Protein AF-A0A8J2L4U7-F1 (afdb_monomer_lite)

Sequence (88 aa):
MAAAALGNTISDVAGIASVWYVEHFADKIGIPNPKLSALQLASMPVRWSANIGRALGVIIGCLLGMLPLLFLSTSEGKKEERKESKEQ

Organism: NCBI:txid39272

InterPro domains:
  IPR019537 Transmembrane protein 65 [PF10507] (1-72)
  IPR019537 Transmembrane protein 65 [PTHR21706] (1-87)

Structure (mmCIF, N/CA/C/O backbone):
data_AF-A0A8J2L4U7-F1
#
_entry.id   AF-A0A8J2L4U7-F1
#
loop_
_atom_site.group_PDB
_atom_site.id
_atom_site.type_symbol
_atom_site.label_atom_id
_atom_site.label_alt_id
_atom_site.label_comp_id
_atom_site.label_asym_id
_atom_site.label_entity_id
_atom_site.label_seq_id
_atom_site.pdbx_PDB_ins_code
_atom_site.Cartn_x
_atom_site.Cartn_y
_atom_site.Cartn_z
_atom_site.occupancy
_atom_site.B_iso_or_equiv
_atom_site.auth_seq_id
_atom_site.auth_comp_id
_atom_site.auth_asym_id
_atom_site.auth_atom_id
_atom_site.pdbx_PDB_model_num
ATOM 1 N N . MET A 1 1 ? -5.942 -5.472 21.003 1.00 54.03 1 MET A N 1
ATOM 2 C CA . MET A 1 1 ? -5.348 -6.587 20.230 1.00 54.03 1 MET A CA 1
ATOM 3 C C . MET A 1 1 ? -6.147 -6.882 18.960 1.00 54.03 1 MET A C 1
ATOM 5 O O . MET A 1 1 ? -5.598 -6.680 17.890 1.00 54.03 1 MET A O 1
ATOM 9 N N . ALA A 1 2 ? -7.432 -7.259 19.032 1.00 64.94 2 ALA A N 1
ATOM 10 C CA . ALA A 1 2 ? -8.231 -7.610 17.842 1.00 64.94 2 ALA A CA 1
ATOM 11 C C . ALA A 1 2 ? -8.325 -6.504 16.768 1.00 64.94 2 ALA A C 1
ATOM 13 O O . ALA A 1 2 ? -8.201 -6.790 15.585 1.00 64.94 2 ALA A O 1
ATOM 14 N N . ALA A 1 3 ? -8.477 -5.239 17.172 1.00 68.06 3 ALA A N 1
ATOM 15 C CA . ALA A 1 3 ? -8.573 -4.116 16.236 1.00 68.06 3 ALA A CA 1
ATOM 16 C C . ALA A 1 3 ? -7.250 -3.840 15.482 1.00 68.06 3 ALA A C 1
ATOM 18 O O . ALA A 1 3 ? -7.258 -3.557 14.289 1.00 68.06 3 ALA A O 1
ATOM 19 N N . ALA A 1 4 ? -6.102 -4.036 16.144 1.00 68.38 4 ALA A N 1
ATOM 20 C CA . ALA A 1 4 ? -4.783 -3.959 15.511 1.00 68.38 4 ALA A CA 1
ATOM 21 C C . ALA A 1 4 ? -4.529 -5.140 14.556 1.00 68.38 4 ALA A C 1
ATOM 23 O O . ALA A 1 4 ? -3.996 -4.946 13.467 1.00 68.38 4 ALA A O 1
ATOM 24 N N . ALA A 1 5 ? -4.965 -6.351 14.926 1.00 71.19 5 ALA A N 1
ATOM 25 C CA . ALA A 1 5 ? -4.910 -7.514 14.038 1.00 71.19 5 ALA A CA 1
ATOM 26 C C . ALA A 1 5 ? -5.773 -7.304 12.780 1.00 71.19 5 ALA A C 1
ATOM 28 O O . ALA A 1 5 ? -5.310 -7.573 11.674 1.00 71.19 5 ALA A O 1
ATOM 29 N N . LEU A 1 6 ? -6.977 -6.739 12.943 1.00 76.62 6 LEU A N 1
ATOM 30 C CA . LEU A 1 6 ? -7.834 -6.313 11.833 1.00 76.62 6 LEU A CA 1
ATOM 31 C C . LEU A 1 6 ? -7.147 -5.264 10.950 1.00 76.62 6 LEU A C 1
ATOM 33 O O . LEU A 1 6 ? -7.127 -5.419 9.731 1.00 76.62 6 LEU A O 1
ATOM 37 N N . GLY A 1 7 ? -6.538 -4.242 11.555 1.00 81.00 7 GLY A N 1
ATOM 38 C CA . GLY A 1 7 ? -5.787 -3.206 10.845 1.00 81.00 7 GLY A CA 1
ATOM 39 C C . GLY A 1 7 ? -4.668 -3.766 9.965 1.00 81.00 7 GLY A C 1
ATOM 40 O O . GLY A 1 7 ? -4.569 -3.410 8.789 1.00 81.00 7 GLY A O 1
ATOM 41 N N . ASN A 1 8 ? -3.887 -4.712 10.492 1.00 80.06 8 ASN A N 1
ATOM 42 C CA . ASN A 1 8 ? -2.852 -5.402 9.722 1.00 80.06 8 ASN A CA 1
ATOM 43 C C . ASN A 1 8 ? -3.448 -6.224 8.567 1.00 80.06 8 ASN A C 1
ATOM 45 O O . ASN A 1 8 ? -2.999 -6.084 7.433 1.00 80.06 8 ASN A O 1
ATOM 49 N N . THR A 1 9 ? -4.507 -7.009 8.814 1.00 81.19 9 THR A N 1
ATOM 50 C CA . THR A 1 9 ? -5.151 -7.802 7.748 1.00 81.19 9 THR A CA 1
ATOM 51 C C . THR A 1 9 ? -5.766 -6.943 6.643 1.00 81.19 9 THR A C 1
ATOM 53 O O . THR A 1 9 ? -5.657 -7.289 5.470 1.00 81.19 9 THR A O 1
ATOM 56 N N . ILE A 1 10 ? -6.384 -5.806 6.984 1.00 80.69 10 ILE A N 1
ATOM 57 C CA . ILE A 1 10 ? -6.958 -4.883 5.997 1.00 80.69 10 ILE A CA 1
ATOM 58 C C . ILE A 1 10 ? -5.845 -4.234 5.168 1.00 80.69 10 ILE A C 1
ATOM 60 O O . ILE A 1 10 ? -5.990 -4.126 3.952 1.00 80.69 10 ILE A O 1
ATOM 64 N N . SER A 1 11 ? -4.722 -3.856 5.790 1.00 84.25 11 SER A N 1
ATOM 65 C CA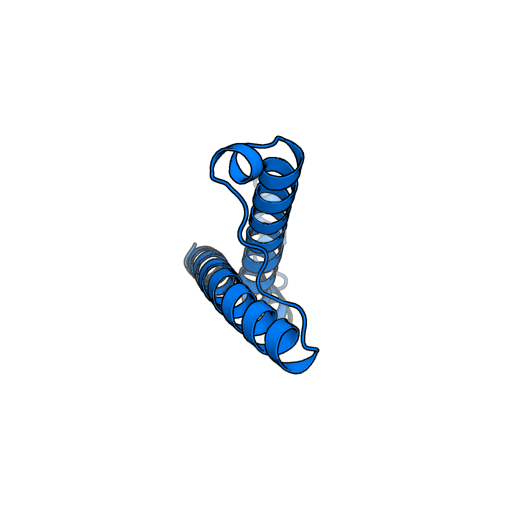 . SER A 1 11 ? -3.545 -3.355 5.068 1.00 84.25 11 SER A CA 1
ATOM 66 C C . SER A 1 11 ? -2.984 -4.388 4.090 1.00 84.25 11 SER A C 1
ATOM 68 O O . SER A 1 11 ? -2.703 -4.043 2.944 1.00 84.25 11 SER A O 1
ATOM 70 N N . ASP A 1 12 ? -2.849 -5.649 4.503 1.00 84.31 12 ASP A N 1
ATOM 71 C CA . ASP A 1 12 ? -2.336 -6.710 3.628 1.00 84.31 12 ASP A CA 1
ATOM 72 C C . ASP A 1 12 ? -3.260 -6.948 2.421 1.00 84.31 12 ASP A C 1
ATOM 74 O O . ASP A 1 12 ? -2.795 -7.027 1.280 1.00 84.31 12 ASP A O 1
ATOM 78 N N . VAL A 1 13 ? -4.580 -6.979 2.642 1.00 83.94 13 VAL A N 1
ATOM 79 C CA . VAL A 1 13 ? -5.574 -7.110 1.563 1.00 83.94 13 VAL A CA 1
ATOM 80 C C . VAL A 1 13 ? -5.557 -5.892 0.635 1.00 83.94 13 VAL A C 1
ATOM 82 O O . VAL A 1 13 ? -5.565 -6.056 -0.585 1.00 83.94 13 VAL A O 1
ATOM 85 N N . ALA A 1 14 ? -5.486 -4.675 1.180 1.00 84.00 14 ALA A N 1
ATOM 86 C CA . ALA A 1 14 ? -5.387 -3.450 0.390 1.00 84.00 14 ALA A CA 1
ATOM 87 C C . ALA A 1 14 ? -4.090 -3.402 -0.431 1.00 84.00 14 ALA A C 1
ATOM 89 O O . ALA A 1 14 ? -4.114 -2.956 -1.578 1.00 84.00 14 ALA A O 1
ATOM 90 N N . GLY A 1 15 ? -2.980 -3.906 0.114 1.00 83.75 15 GLY A N 1
ATOM 91 C CA . GLY A 1 15 ? -1.703 -4.044 -0.585 1.00 83.75 15 GLY A CA 1
ATOM 92 C C . GLY A 1 15 ? -1.793 -4.972 -1.798 1.00 83.75 15 GLY A C 1
ATOM 93 O O . GLY A 1 15 ? -1.326 -4.622 -2.877 1.00 83.75 15 GLY A O 1
ATOM 94 N N . ILE A 1 16 ? -2.458 -6.123 -1.664 1.00 84.38 16 ILE A N 1
ATOM 95 C CA . ILE A 1 16 ? -2.685 -7.043 -2.793 1.00 84.38 16 ILE A CA 1
ATOM 96 C C . ILE A 1 16 ? -3.655 -6.429 -3.813 1.00 84.38 16 ILE A C 1
ATOM 98 O O . ILE A 1 16 ? -3.406 -6.477 -5.017 1.00 84.38 16 ILE A O 1
ATOM 102 N N . ALA A 1 17 ? -4.741 -5.807 -3.348 1.00 84.25 17 ALA A N 1
ATOM 103 C CA . ALA A 1 17 ? -5.734 -5.181 -4.220 1.00 84.25 17 ALA A CA 1
ATOM 104 C C . ALA A 1 17 ? -5.151 -4.011 -5.028 1.00 84.25 17 ALA A C 1
ATOM 106 O O . ALA A 1 17 ? -5.511 -3.814 -6.189 1.00 84.25 17 ALA A O 1
ATOM 107 N N . SER A 1 18 ? -4.229 -3.250 -4.437 1.00 84.12 18 SER A N 1
ATOM 108 C CA . SER A 1 18 ? -3.582 -2.129 -5.117 1.00 84.12 18 SER A CA 1
ATOM 109 C C . SER A 1 18 ? -2.629 -2.580 -6.225 1.00 84.12 18 SER A C 1
ATOM 111 O O . SER A 1 18 ? -2.540 -1.877 -7.226 1.00 84.12 18 SER A O 1
ATOM 113 N N . VAL A 1 19 ? -2.012 -3.766 -6.138 1.00 85.06 19 VAL A N 1
ATOM 114 C CA . VAL A 1 19 ? -1.259 -4.348 -7.269 1.00 85.06 19 VAL A CA 1
ATOM 115 C C . VAL A 1 19 ? -2.178 -4.554 -8.469 1.00 85.06 19 VAL A C 1
ATOM 117 O O . VAL A 1 19 ? -1.909 -4.026 -9.545 1.00 85.06 19 VAL A O 1
ATOM 120 N N . TRP A 1 20 ? -3.305 -5.237 -8.260 1.00 85.44 20 TRP A N 1
ATOM 121 C CA . TRP A 1 20 ? -4.277 -5.488 -9.325 1.00 85.44 20 TRP A CA 1
ATOM 122 C C . TRP A 1 20 ? -4.851 -4.186 -9.903 1.00 85.44 20 TRP A C 1
ATOM 124 O O . TRP A 1 20 ? -4.989 -4.041 -11.117 1.00 85.44 20 TRP A O 1
ATOM 134 N N . TYR A 1 21 ? -5.144 -3.205 -9.043 1.00 86.69 21 TYR A N 1
ATOM 135 C CA . TYR A 1 21 ? -5.641 -1.900 -9.476 1.00 86.69 21 TYR A CA 1
ATOM 136 C C . TYR A 1 21 ? -4.621 -1.151 -10.341 1.00 86.69 21 TYR A C 1
ATOM 138 O O . TYR A 1 21 ? -4.983 -0.590 -11.374 1.00 86.69 21 TYR A O 1
ATOM 146 N N . VAL A 1 22 ? -3.347 -1.157 -9.941 1.00 84.81 22 VAL A N 1
ATOM 147 C CA . VAL A 1 22 ? -2.269 -0.512 -10.697 1.00 84.81 22 VAL A CA 1
ATOM 148 C C . VAL A 1 22 ? -2.053 -1.212 -12.037 1.00 84.81 22 VAL A C 1
ATOM 150 O O . VAL A 1 22 ? -1.907 -0.522 -13.041 1.00 84.81 22 VAL A O 1
ATOM 153 N N . GLU A 1 23 ? -2.097 -2.545 -12.089 1.00 83.31 23 GLU A N 1
ATOM 154 C CA . GLU A 1 23 ? -2.000 -3.299 -13.345 1.00 83.31 23 GLU A CA 1
ATOM 155 C C . GLU A 1 23 ? -3.152 -2.970 -14.298 1.00 83.31 23 GLU A C 1
ATOM 157 O O . GLU A 1 23 ? -2.921 -2.654 -15.463 1.00 83.31 23 GLU A O 1
ATOM 162 N N . HIS A 1 24 ? -4.390 -2.970 -13.801 1.00 85.12 24 HIS A N 1
ATOM 163 C CA . HIS A 1 24 ? -5.559 -2.648 -14.616 1.00 85.12 24 HIS A CA 1
ATOM 164 C C . HIS A 1 24 ? -5.554 -1.188 -15.091 1.00 85.12 24 HIS A C 1
ATOM 166 O O . HIS A 1 24 ? -5.964 -0.883 -16.212 1.00 85.12 24 HIS A O 1
ATOM 172 N N . PHE A 1 25 ? -5.087 -0.269 -14.244 1.00 86.06 25 PHE A N 1
ATOM 173 C CA . PHE A 1 25 ? -4.945 1.132 -14.613 1.00 86.06 25 PHE A CA 1
ATOM 174 C C . PHE A 1 25 ? -3.855 1.324 -15.670 1.00 86.06 25 PHE A C 1
ATOM 176 O O . PHE A 1 25 ? -4.106 2.011 -16.656 1.00 86.06 25 PHE A O 1
ATOM 183 N N . ALA A 1 26 ? -2.693 0.686 -15.501 1.00 85.69 26 ALA A N 1
ATOM 184 C CA . ALA A 1 26 ? -1.585 0.708 -16.454 1.00 85.69 26 ALA A CA 1
ATOM 185 C C . ALA A 1 26 ? -2.000 0.163 -17.830 1.00 85.69 26 ALA A C 1
ATOM 187 O O . ALA A 1 26 ? -1.682 0.775 -18.849 1.00 85.69 26 ALA A O 1
ATOM 188 N N . ASP A 1 27 ? -2.776 -0.923 -17.851 1.00 84.12 27 ASP A N 1
ATOM 189 C CA . ASP A 1 27 ? -3.311 -1.515 -19.079 1.00 84.12 27 ASP A CA 1
ATOM 190 C C . ASP A 1 27 ? -4.272 -0.552 -19.798 1.00 84.12 27 ASP A C 1
ATOM 192 O O . ASP A 1 27 ? -4.157 -0.322 -21.002 1.00 84.12 27 ASP A O 1
ATOM 196 N N . LYS A 1 28 ? -5.147 0.133 -19.047 1.00 85.25 28 LYS A N 1
ATOM 197 C CA . LYS A 1 28 ? -6.053 1.153 -19.606 1.00 85.25 28 LYS A CA 1
ATOM 198 C C . LYS A 1 28 ? -5.340 2.353 -20.220 1.00 85.25 28 LYS A C 1
ATOM 200 O O . LYS A 1 28 ? -5.855 2.927 -21.177 1.00 85.25 28 LYS A O 1
ATOM 205 N N . ILE A 1 29 ? -4.196 2.756 -19.673 1.00 86.19 29 ILE A N 1
ATOM 206 C CA . ILE A 1 29 ? -3.392 3.866 -20.211 1.00 86.19 29 ILE A CA 1
ATOM 207 C C . ILE A 1 29 ? -2.354 3.396 -21.243 1.00 86.19 29 ILE A C 1
ATOM 209 O O . ILE A 1 29 ? -1.566 4.206 -21.727 1.00 86.19 29 ILE A O 1
ATOM 213 N N . GLY A 1 30 ? -2.363 2.106 -21.602 1.00 81.19 30 GLY A N 1
ATOM 214 C CA . GLY A 1 30 ? -1.500 1.527 -22.629 1.00 81.19 30 GLY A CA 1
ATOM 215 C C . GLY A 1 30 ? -0.035 1.386 -22.214 1.00 81.19 30 GLY A C 1
ATOM 216 O O . GLY A 1 30 ? 0.832 1.282 -23.082 1.00 81.19 30 GLY A O 1
ATOM 217 N N . ILE A 1 31 ? 0.268 1.399 -20.911 1.00 78.62 31 ILE A N 1
ATOM 218 C CA . ILE A 1 31 ? 1.628 1.170 -20.422 1.00 78.62 31 ILE A CA 1
ATOM 219 C C . ILE A 1 31 ? 1.902 -0.341 -20.452 1.00 78.62 31 ILE A C 1
ATOM 221 O O . ILE A 1 31 ? 1.252 -1.093 -19.724 1.00 78.62 31 ILE A O 1
ATOM 225 N N . PRO A 1 32 ? 2.873 -0.812 -21.257 1.00 71.38 32 PRO A N 1
ATOM 226 C CA . PRO A 1 32 ? 3.219 -2.224 -21.295 1.00 71.38 32 PRO A CA 1
ATOM 227 C C . PRO A 1 32 ? 3.783 -2.655 -19.940 1.00 71.38 32 PRO A C 1
ATOM 229 O O . PRO A 1 32 ? 4.662 -1.992 -19.387 1.00 71.38 32 PRO A O 1
ATOM 232 N N . ASN A 1 33 ? 3.295 -3.783 -19.419 1.00 67.81 33 ASN A N 1
ATOM 233 C CA . ASN A 1 33 ? 3.740 -4.321 -18.136 1.00 67.81 33 ASN A CA 1
ATOM 234 C C . ASN A 1 33 ? 5.270 -4.558 -18.184 1.00 67.81 33 ASN A C 1
ATOM 236 O O . ASN A 1 33 ? 5.734 -5.341 -19.028 1.00 67.81 33 ASN A O 1
ATOM 240 N N . PRO A 1 34 ? 6.081 -3.854 -17.368 1.00 66.00 34 PRO A N 1
ATOM 241 C CA . PRO A 1 34 ? 7.530 -3.904 -17.483 1.00 66.00 34 PRO A CA 1
ATOM 242 C C . PRO A 1 34 ? 8.028 -5.295 -17.091 1.00 66.00 34 PRO A C 1
ATOM 244 O O . PRO A 1 34 ? 8.045 -5.667 -15.919 1.00 66.00 34 PRO A O 1
ATOM 247 N N . LYS A 1 35 ? 8.469 -6.074 -18.084 1.00 63.12 35 LYS A N 1
ATOM 248 C CA . LYS A 1 35 ? 9.124 -7.371 -17.876 1.00 63.12 35 LYS A CA 1
ATOM 249 C C . LYS A 1 35 ? 10.517 -7.145 -17.288 1.00 63.12 35 LYS A C 1
ATOM 251 O O . LYS A 1 35 ? 11.516 -7.158 -18.003 1.00 63.12 35 LYS A O 1
ATOM 256 N N . LEU A 1 36 ? 10.572 -6.885 -15.986 1.00 64.25 36 LEU A N 1
ATOM 257 C CA . LEU A 1 36 ? 11.818 -6.760 -15.241 1.00 64.25 36 LEU A CA 1
ATOM 258 C C . LEU A 1 36 ? 12.523 -8.121 -15.218 1.00 64.25 36 LEU A C 1
ATOM 260 O O . LEU A 1 36 ? 11.963 -9.123 -14.775 1.00 64.25 36 LEU A O 1
ATOM 264 N N . SER A 1 37 ? 13.771 -8.153 -15.684 1.00 71.38 37 SER A N 1
ATOM 265 C CA . SER A 1 37 ? 14.658 -9.303 -15.496 1.00 71.38 37 SER A CA 1
ATOM 266 C C . SER A 1 37 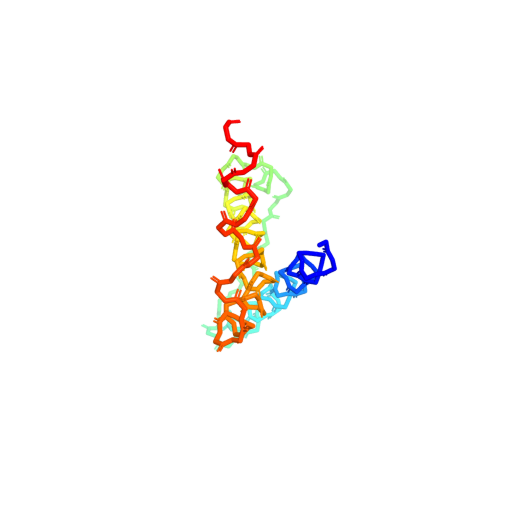? 14.857 -9.569 -13.997 1.00 71.38 37 SER A C 1
ATOM 268 O O . SER A 1 37 ? 14.897 -8.627 -13.201 1.00 71.38 37 SER A O 1
ATOM 270 N N . ALA A 1 38 ? 15.041 -10.832 -13.592 1.00 68.31 38 ALA A N 1
ATOM 271 C CA . ALA A 1 38 ? 15.276 -11.208 -12.190 1.00 68.31 38 ALA A CA 1
ATOM 272 C C . ALA A 1 38 ? 16.430 -10.415 -11.534 1.00 68.31 38 ALA A C 1
ATOM 274 O O . ALA A 1 38 ? 16.402 -10.130 -10.338 1.00 68.31 38 ALA A O 1
ATOM 275 N N . LEU A 1 39 ? 17.410 -9.985 -12.336 1.00 70.44 39 LEU A N 1
ATOM 276 C CA . LEU A 1 39 ? 18.548 -9.176 -11.896 1.00 70.44 39 LEU A CA 1
ATOM 277 C C . LEU A 1 39 ? 18.148 -7.720 -11.582 1.00 70.44 39 LEU A C 1
ATOM 279 O O . LEU A 1 39 ? 18.689 -7.108 -10.665 1.00 70.44 39 LEU A O 1
ATOM 283 N N . GLN A 1 40 ? 17.154 -7.174 -12.287 1.00 69.75 40 GLN A N 1
ATOM 284 C CA . GLN A 1 40 ? 16.619 -5.831 -12.036 1.00 69.75 40 GLN A CA 1
ATOM 285 C C . GLN A 1 40 ? 15.692 -5.803 -10.818 1.00 69.75 40 GLN A C 1
ATOM 287 O O . GLN A 1 40 ? 15.674 -4.817 -10.086 1.00 69.75 40 GLN A O 1
ATOM 292 N N . LEU A 1 41 ? 14.971 -6.891 -10.550 1.00 74.56 41 LEU A N 1
ATOM 293 C CA . LEU A 1 41 ? 14.115 -7.020 -9.365 1.00 74.56 41 LEU A CA 1
ATOM 294 C C . LEU A 1 41 ? 14.943 -7.081 -8.067 1.00 74.56 41 LEU A C 1
ATOM 296 O O . LEU A 1 41 ? 14.533 -6.564 -7.030 1.00 74.56 41 LEU A O 1
ATOM 300 N N . ALA A 1 42 ? 16.158 -7.632 -8.147 1.00 76.25 42 ALA A N 1
ATOM 301 C CA . ALA A 1 42 ? 17.125 -7.644 -7.050 1.00 76.25 42 ALA A CA 1
ATOM 302 C C . ALA A 1 42 ? 17.812 -6.285 -6.805 1.00 76.25 42 ALA A C 1
ATOM 304 O O . ALA A 1 42 ? 18.566 -6.139 -5.838 1.00 76.25 42 ALA A O 1
ATOM 305 N N . SER A 1 43 ? 17.569 -5.284 -7.657 1.00 84.25 43 SER A N 1
ATOM 306 C CA . SER A 1 43 ? 18.205 -3.976 -7.523 1.00 84.25 43 SER A CA 1
ATOM 307 C C . SER A 1 43 ? 17.752 -3.243 -6.253 1.00 84.25 43 SER A C 1
ATOM 309 O O . SER A 1 43 ? 16.602 -3.324 -5.814 1.00 84.25 43 SER A O 1
ATOM 311 N N . MET A 1 44 ? 18.675 -2.498 -5.642 1.00 83.62 44 MET A N 1
ATOM 312 C CA . MET A 1 44 ? 18.420 -1.751 -4.402 1.00 83.62 44 MET A CA 1
ATOM 313 C C . MET A 1 44 ? 17.225 -0.782 -4.474 1.00 83.62 44 MET A C 1
ATOM 315 O O . MET A 1 44 ? 16.470 -0.743 -3.500 1.00 83.62 44 MET A O 1
ATOM 319 N N . PRO A 1 45 ? 16.982 -0.053 -5.584 1.00 84.06 45 PRO A N 1
ATOM 320 C CA . PRO A 1 45 ? 15.832 0.845 -5.690 1.00 84.06 45 PRO A CA 1
ATOM 321 C C . PRO A 1 45 ? 14.491 0.109 -5.609 1.00 84.06 45 PRO A C 1
ATOM 323 O O . PRO A 1 45 ? 13.589 0.556 -4.905 1.00 84.06 45 PRO A O 1
ATOM 326 N N . VAL A 1 46 ? 14.380 -1.048 -6.273 1.00 83.94 46 VAL A N 1
ATOM 327 C CA . VAL A 1 46 ? 13.169 -1.886 -6.255 1.00 83.94 46 VAL A CA 1
ATOM 328 C C . VAL A 1 46 ? 12.911 -2.432 -4.852 1.00 83.94 46 VAL A C 1
ATOM 330 O O . VAL A 1 46 ? 11.779 -2.453 -4.375 1.00 83.94 46 VAL A O 1
ATOM 333 N N . ARG A 1 47 ? 13.972 -2.821 -4.138 1.00 84.50 47 ARG A N 1
ATOM 334 C CA . ARG A 1 47 ? 13.859 -3.280 -2.746 1.00 84.50 47 ARG A CA 1
ATOM 335 C C . ARG A 1 47 ? 13.403 -2.163 -1.811 1.00 84.50 47 ARG A C 1
ATOM 337 O O . ARG A 1 47 ? 12.575 -2.401 -0.936 1.00 84.50 47 ARG A O 1
ATOM 344 N N . TRP A 1 48 ? 13.933 -0.955 -1.988 1.00 89.12 48 TRP A N 1
ATOM 345 C CA . TRP A 1 48 ? 13.539 0.206 -1.193 1.00 89.12 48 TRP A CA 1
ATOM 346 C C . TRP A 1 48 ? 12.085 0.599 -1.441 1.00 89.12 48 TRP A C 1
ATOM 348 O O . TRP A 1 48 ? 11.350 0.772 -0.473 1.00 89.12 48 TRP A O 1
ATOM 358 N N . SER A 1 49 ? 11.640 0.669 -2.699 1.00 86.12 49 SER A N 1
ATOM 359 C CA . SER A 1 49 ? 10.245 1.007 -3.007 1.00 86.12 49 SER A CA 1
ATOM 360 C C . SER A 1 49 ? 9.267 -0.019 -2.429 1.00 86.12 49 SER A C 1
ATOM 362 O O . SER A 1 49 ? 8.279 0.363 -1.801 1.00 86.12 49 SER A O 1
ATOM 364 N N . ALA A 1 50 ? 9.580 -1.314 -2.543 1.00 83.19 50 ALA A N 1
ATOM 365 C CA . ALA A 1 50 ? 8.767 -2.386 -1.975 1.00 83.19 50 ALA A CA 1
ATOM 366 C C . ALA A 1 50 ? 8.701 -2.319 -0.440 1.00 83.19 50 ALA A C 1
ATOM 368 O O . ALA A 1 50 ? 7.628 -2.462 0.150 1.00 83.19 50 ALA A O 1
ATOM 369 N N . ASN A 1 51 ? 9.836 -2.076 0.220 1.00 85.00 51 ASN A N 1
ATOM 370 C CA . ASN A 1 51 ? 9.890 -1.988 1.678 1.00 85.00 51 ASN A CA 1
ATOM 371 C C . ASN A 1 51 ? 9.192 -0.732 2.213 1.00 85.00 51 ASN A C 1
ATOM 373 O O . ASN A 1 51 ? 8.511 -0.816 3.231 1.00 85.00 51 ASN A O 1
ATOM 377 N N . ILE A 1 52 ? 9.302 0.404 1.518 1.00 87.56 52 ILE A N 1
ATOM 378 C CA . ILE A 1 52 ? 8.580 1.633 1.870 1.00 87.56 52 ILE A CA 1
ATOM 379 C C . ILE A 1 52 ? 7.073 1.422 1.717 1.00 87.56 52 ILE A C 1
ATOM 381 O O . ILE A 1 52 ? 6.328 1.746 2.636 1.00 87.56 52 ILE A O 1
ATOM 385 N N . GLY A 1 53 ? 6.619 0.830 0.607 1.00 85.19 53 GLY A N 1
ATOM 386 C CA . GLY A 1 53 ? 5.200 0.531 0.395 1.00 85.19 53 GLY A CA 1
ATOM 387 C C . GLY A 1 53 ? 4.626 -0.369 1.491 1.00 85.19 53 GLY A C 1
ATOM 388 O O . GLY A 1 53 ? 3.571 -0.075 2.047 1.00 85.19 53 GLY A O 1
ATOM 389 N N . ARG A 1 54 ? 5.364 -1.416 1.877 1.00 82.94 54 ARG A N 1
ATOM 390 C CA . ARG A 1 54 ? 5.001 -2.290 3.002 1.00 82.94 54 ARG A CA 1
ATOM 391 C C . ARG A 1 54 ? 4.951 -1.548 4.335 1.00 82.94 54 ARG A C 1
ATOM 393 O O . ARG A 1 54 ? 3.993 -1.720 5.080 1.00 82.94 54 ARG A O 1
ATOM 400 N N . ALA A 1 55 ? 5.955 -0.723 4.629 1.00 85.12 55 ALA A N 1
ATOM 401 C CA . ALA A 1 55 ? 6.000 0.048 5.868 1.00 85.12 55 ALA A CA 1
ATOM 402 C C . ALA A 1 55 ? 4.819 1.027 5.960 1.00 85.12 55 ALA A C 1
ATOM 404 O O . ALA A 1 55 ? 4.136 1.071 6.979 1.00 85.12 55 ALA A O 1
ATOM 405 N N . LEU A 1 56 ? 4.536 1.759 4.879 1.00 85.69 56 LEU A N 1
ATOM 406 C CA . LEU A 1 56 ? 3.403 2.682 4.803 1.00 85.69 56 LEU A CA 1
ATOM 407 C C . LEU A 1 56 ? 2.064 1.954 4.938 1.00 85.69 56 LEU A C 1
ATOM 409 O O . LEU A 1 56 ? 1.205 2.419 5.683 1.00 85.69 56 LEU A O 1
ATOM 413 N N . GLY A 1 57 ? 1.906 0.803 4.277 1.00 83.38 57 GLY A N 1
ATOM 414 C CA . GLY A 1 57 ? 0.715 -0.035 4.402 1.00 83.38 57 GLY A CA 1
ATOM 415 C C . GLY A 1 57 ? 0.446 -0.413 5.856 1.00 83.38 57 GLY A C 1
ATOM 416 O O . GLY A 1 57 ? -0.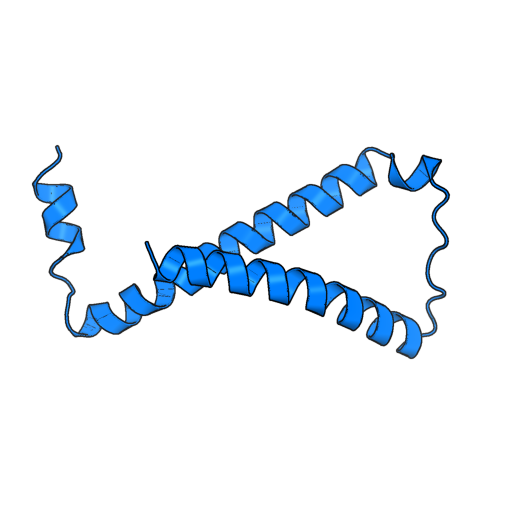622 -0.104 6.378 1.00 83.38 57 GLY A O 1
ATOM 417 N N . VAL A 1 58 ? 1.444 -0.977 6.544 1.00 81.69 58 VAL A N 1
ATOM 418 C CA . VAL A 1 58 ? 1.320 -1.379 7.955 1.00 81.69 58 VAL A CA 1
ATOM 419 C C . VAL A 1 58 ? 1.003 -0.185 8.857 1.00 81.69 58 VAL A C 1
ATOM 421 O O . VAL A 1 58 ? 0.128 -0.289 9.712 1.00 81.69 58 VAL A O 1
ATOM 424 N N . ILE A 1 59 ? 1.663 0.962 8.665 1.00 84.12 59 ILE A N 1
ATOM 425 C CA . ILE A 1 59 ? 1.400 2.170 9.463 1.00 84.12 59 ILE A CA 1
ATOM 426 C C . ILE A 1 59 ? -0.054 2.628 9.282 1.00 84.12 59 ILE A C 1
ATOM 428 O O . ILE A 1 59 ? -0.757 2.845 10.269 1.00 84.12 59 ILE A O 1
ATOM 432 N N . ILE A 1 60 ? -0.530 2.728 8.039 1.00 83.88 60 ILE A N 1
ATOM 433 C CA . ILE A 1 60 ? -1.903 3.150 7.730 1.00 83.88 60 ILE A CA 1
ATOM 434 C C . ILE A 1 60 ? -2.916 2.119 8.243 1.00 83.88 60 ILE A C 1
ATOM 436 O O . ILE A 1 60 ? -3.907 2.494 8.866 1.00 83.88 60 ILE A O 1
ATOM 440 N N . GLY A 1 61 ? -2.658 0.827 8.039 1.00 81.38 61 GLY A N 1
ATOM 441 C CA . GLY A 1 61 ? -3.493 -0.267 8.532 1.00 81.38 61 GLY A CA 1
ATOM 442 C C . GLY A 1 61 ? -3.634 -0.253 10.045 1.00 81.38 61 GLY A C 1
ATOM 443 O O . GLY A 1 61 ? -4.742 -0.356 1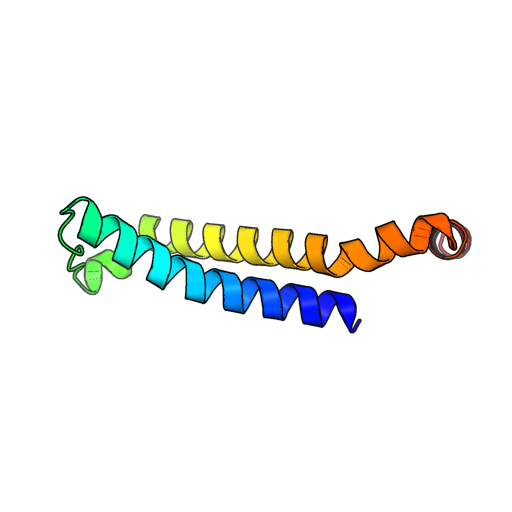0.562 1.00 81.38 61 GLY A O 1
ATOM 444 N N . CYS A 1 62 ? -2.533 -0.052 10.765 1.00 76.44 62 CYS A N 1
ATOM 445 C CA . CYS A 1 62 ? -2.541 0.080 12.217 1.00 76.44 62 CYS A CA 1
ATOM 446 C C . CYS A 1 62 ? -3.316 1.321 12.678 1.00 76.44 62 CYS A C 1
ATOM 448 O O . CYS A 1 62 ? -4.130 1.209 13.592 1.00 76.44 62 CYS A O 1
ATOM 450 N N . LEU A 1 63 ? -3.126 2.482 12.039 1.00 78.62 63 LEU A N 1
ATOM 451 C CA . LEU A 1 63 ? -3.879 3.703 12.355 1.00 78.62 63 LEU A CA 1
ATOM 452 C C . LEU A 1 63 ? -5.388 3.520 12.128 1.00 78.62 63 LEU A C 1
ATOM 454 O O . LEU A 1 6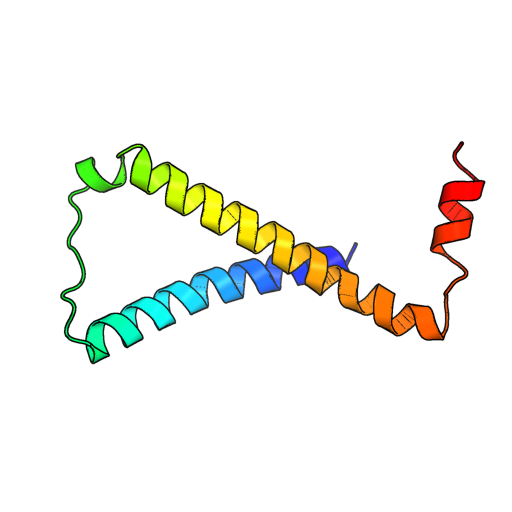3 ? -6.188 3.868 12.994 1.00 78.62 63 LEU A O 1
ATOM 458 N N . LEU A 1 64 ? -5.786 2.905 11.011 1.00 75.25 64 LEU A N 1
ATOM 459 C CA . LEU A 1 64 ? -7.186 2.586 10.716 1.00 75.25 64 LEU A CA 1
ATOM 460 C C . LEU A 1 64 ? -7.753 1.514 11.656 1.00 75.25 64 LEU A C 1
ATOM 462 O O . LEU A 1 64 ? -8.901 1.614 12.078 1.00 75.25 64 LEU A O 1
ATOM 466 N N . GLY A 1 65 ? -6.953 0.516 12.032 1.00 73.75 65 GLY A N 1
ATOM 467 C CA . GLY A 1 65 ? -7.313 -0.494 13.027 1.00 73.75 65 GLY A CA 1
ATOM 468 C C . GLY A 1 65 ? -7.472 0.079 14.437 1.00 73.75 65 GLY A C 1
ATOM 469 O O . GLY A 1 65 ? -8.196 -0.489 15.249 1.00 73.75 65 GLY A O 1
ATOM 470 N N . MET A 1 66 ? -6.843 1.219 14.732 1.00 70.94 66 MET A N 1
ATOM 471 C CA . MET A 1 66 ? -7.034 1.978 15.972 1.00 70.94 66 MET A CA 1
ATOM 472 C C . MET A 1 66 ? -8.183 2.997 15.881 1.00 70.94 66 MET A C 1
ATOM 474 O O . MET A 1 66 ? -8.696 3.420 16.911 1.00 70.94 66 MET A O 1
ATOM 478 N N . LEU A 1 67 ? -8.680 3.324 14.684 1.00 70.25 67 LEU A N 1
ATOM 479 C CA . LEU A 1 67 ? -9.812 4.239 14.474 1.00 70.25 67 LEU A CA 1
ATOM 480 C C . LEU A 1 67 ? -11.118 3.861 15.221 1.00 70.25 67 LEU A C 1
ATOM 482 O O . LEU A 1 67 ? -11.820 4.772 15.663 1.00 70.25 67 LEU A O 1
ATOM 486 N N . PRO A 1 68 ? -11.454 2.571 15.453 1.00 66.25 68 PRO A N 1
ATOM 487 C CA . PRO A 1 68 ? -12.573 2.186 16.315 1.00 66.25 68 PRO A CA 1
ATOM 488 C C . PRO A 1 68 ? -12.455 2.709 17.758 1.00 66.25 68 PRO A C 1
ATOM 490 O O . PRO A 1 68 ? -13.480 2.970 18.384 1.00 66.25 68 PRO A O 1
ATOM 493 N N . LEU A 1 69 ? -11.235 2.912 18.283 1.00 60.69 69 LEU A N 1
ATOM 494 C CA . LEU A 1 69 ? -11.012 3.541 19.596 1.00 60.69 69 LEU A CA 1
ATOM 495 C C . LEU A 1 69 ? -11.361 5.037 19.573 1.00 60.69 69 LEU A C 1
ATOM 497 O O . LEU A 1 69 ? -11.883 5.550 20.558 1.00 60.69 69 LEU A O 1
ATOM 501 N N . LEU A 1 70 ? -11.161 5.726 18.442 1.00 56.91 70 LEU A N 1
ATOM 502 C CA . LEU A 1 70 ? -11.485 7.150 18.292 1.00 56.91 70 LEU A CA 1
ATOM 503 C C . LEU A 1 70 ? -13.007 7.403 18.267 1.00 56.91 70 LEU A C 1
ATOM 505 O O . LEU A 1 70 ? -13.478 8.389 18.828 1.00 56.91 70 LEU A O 1
ATOM 509 N N . PHE A 1 71 ? -13.789 6.490 17.679 1.00 54.12 71 PHE A 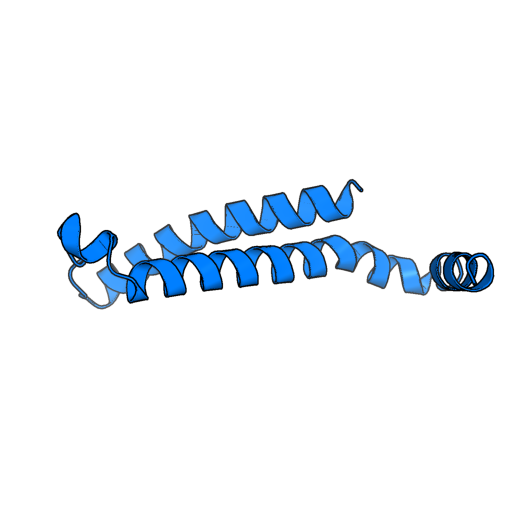N 1
ATOM 510 C CA . PHE A 1 71 ? -15.260 6.539 17.730 1.00 54.12 71 PHE A CA 1
ATOM 511 C C . PHE A 1 71 ? -15.824 6.078 19.079 1.00 54.12 71 PHE A C 1
ATOM 513 O O . PHE A 1 71 ? -16.839 6.606 19.528 1.00 54.12 71 PHE A O 1
ATOM 520 N N . LEU A 1 72 ? -15.151 5.155 19.773 1.00 53.03 72 LEU A N 1
ATOM 521 C CA . LEU A 1 72 ? -15.483 4.823 21.160 1.00 53.03 72 LEU A CA 1
ATOM 522 C C . LEU A 1 72 ? -15.142 5.981 22.121 1.00 53.03 72 LEU A C 1
ATOM 524 O O . LEU A 1 72 ? -15.777 6.108 23.163 1.00 53.03 72 LEU A O 1
ATOM 528 N N . SER A 1 73 ? -14.225 6.881 21.750 1.00 47.53 73 SER A N 1
ATOM 529 C CA . SER A 1 73 ? -13.831 8.063 22.533 1.00 47.53 73 SER A CA 1
ATOM 530 C C . SER A 1 73 ? -14.943 9.102 22.753 1.00 47.53 73 SER A C 1
ATOM 532 O O . SER A 1 73 ? -14.880 9.828 23.742 1.00 47.53 73 SER A O 1
ATOM 534 N N . THR A 1 74 ? -16.029 9.128 21.961 1.00 50.78 74 THR A N 1
ATOM 535 C CA . THR A 1 74 ? -17.216 9.934 22.340 1.00 50.78 74 THR A CA 1
ATOM 536 C C . THR A 1 74 ? -18.007 9.328 23.508 1.00 50.78 74 THR A C 1
ATOM 538 O O . THR A 1 74 ? -18.890 9.987 24.051 1.00 50.78 74 THR A O 1
ATOM 541 N N . SER A 1 75 ? -17.695 8.093 23.913 1.00 48.69 75 SER A N 1
ATOM 542 C CA . SER A 1 75 ? -18.271 7.427 25.086 1.00 48.69 75 SER A CA 1
ATOM 543 C C . SER A 1 75 ? -17.221 7.016 26.135 1.00 48.69 75 SER A C 1
ATOM 545 O O . SER A 1 75 ? -17.594 6.727 27.270 1.00 48.69 75 SER A O 1
ATOM 547 N N . GLU A 1 76 ? -15.926 7.000 25.798 1.00 49.38 76 GLU A N 1
ATOM 548 C CA . GLU A 1 76 ? -14.836 6.480 26.635 1.00 49.38 76 GLU A CA 1
ATOM 549 C C . GLU A 1 76 ? -13.537 7.307 26.567 1.00 49.38 76 GLU A C 1
ATOM 551 O O . GLU A 1 76 ? -12.446 6.737 26.574 1.00 49.38 76 GLU A O 1
ATOM 556 N N . GLY A 1 77 ? -13.600 8.641 26.631 1.00 45.38 77 GLY A N 1
ATOM 557 C CA . GLY A 1 77 ? -12.437 9.489 26.973 1.00 45.38 77 GLY A CA 1
ATOM 558 C C . GLY A 1 77 ? -11.825 9.215 28.368 1.00 45.38 77 GLY A C 1
ATOM 559 O O . GLY A 1 77 ? -11.284 10.109 28.995 1.00 45.38 77 GLY A O 1
ATOM 560 N N . LYS A 1 78 ? -11.968 7.998 28.915 1.00 49.28 78 LYS A N 1
ATOM 561 C CA . LYS A 1 78 ? -11.720 7.631 30.317 1.00 49.28 78 LYS A CA 1
ATOM 562 C C . LYS A 1 78 ? -10.821 6.403 30.503 1.00 49.28 78 LYS A C 1
ATOM 564 O O . LYS A 1 78 ? -10.494 6.067 31.642 1.00 49.28 78 LYS A O 1
ATOM 569 N N . LYS A 1 79 ? -10.445 5.686 29.434 1.00 48.25 79 LYS A N 1
ATOM 570 C CA . LYS A 1 79 ? -9.663 4.436 29.555 1.00 48.25 79 LYS A CA 1
ATOM 571 C C . LYS A 1 79 ? -8.176 4.569 29.228 1.00 48.25 79 LYS A C 1
ATOM 573 O O . LYS A 1 79 ? -7.400 3.814 29.813 1.00 48.25 79 LYS A O 1
ATOM 578 N N . GLU A 1 80 ? -7.770 5.511 28.380 1.00 47.12 80 GLU A N 1
ATOM 579 C CA . GLU A 1 80 ? -6.352 5.678 28.012 1.00 47.12 80 GLU A CA 1
ATOM 580 C C . GLU A 1 80 ? -5.607 6.660 28.933 1.00 47.12 80 GLU A C 1
ATOM 582 O O . GLU A 1 80 ? -4.540 6.294 29.422 1.00 47.12 80 GLU A O 1
ATOM 587 N N . GLU A 1 81 ? -6.231 7.762 29.382 1.00 51.00 81 GLU A N 1
ATOM 588 C CA . GLU A 1 81 ? -5.671 8.612 30.461 1.00 51.00 81 GLU A CA 1
ATOM 589 C C . GLU A 1 81 ? -5.428 7.835 31.776 1.00 51.00 81 GLU A C 1
ATOM 591 O O . GLU A 1 81 ? -4.551 8.172 32.574 1.00 51.00 81 GLU A O 1
ATOM 596 N N . ARG A 1 82 ? -6.171 6.740 32.013 1.00 48.50 82 ARG A N 1
ATOM 597 C CA . ARG A 1 82 ? -6.022 5.903 33.217 1.00 48.50 82 ARG A CA 1
ATOM 598 C C . ARG A 1 82 ? -4.831 4.940 33.161 1.00 48.50 82 ARG A C 1
ATOM 600 O O . ARG A 1 82 ? -4.447 4.425 34.212 1.00 48.50 82 ARG A O 1
ATOM 607 N N . LYS A 1 83 ? -4.273 4.659 31.980 1.00 43.81 83 LYS A N 1
ATOM 608 C CA . LYS A 1 83 ? -3.057 3.837 31.867 1.00 43.81 83 LYS A CA 1
ATOM 609 C C . LYS A 1 83 ? -1.804 4.694 32.015 1.00 43.81 83 LYS A C 1
ATOM 611 O O . LYS A 1 83 ? -0.943 4.336 32.805 1.00 43.81 83 LYS A O 1
ATOM 616 N N . GLU A 1 84 ? -1.793 5.875 31.406 1.00 45.91 84 GLU A N 1
ATOM 617 C CA . GLU A 1 84 ? -0.688 6.841 31.524 1.00 45.91 84 GLU A CA 1
ATOM 618 C C . GLU A 1 84 ? -0.595 7.481 32.928 1.00 45.91 84 GLU A C 1
ATOM 620 O O . GLU A 1 84 ? 0.474 7.867 33.379 1.00 45.91 84 GLU A O 1
ATOM 625 N N . SER A 1 85 ? -1.692 7.504 33.698 1.00 48.78 85 SER A N 1
ATOM 626 C CA . SER A 1 85 ? -1.660 7.903 35.120 1.00 48.78 85 SER A CA 1
ATOM 627 C C . SER A 1 85 ? -1.326 6.758 36.098 1.00 48.78 85 SER A C 1
ATOM 629 O O . SER A 1 85 ? -1.314 6.978 37.310 1.00 48.78 85 SER A O 1
ATOM 631 N N . LYS A 1 86 ? -1.119 5.521 35.618 1.00 42.91 86 LYS A N 1
ATOM 632 C CA . LYS A 1 86 ? -0.729 4.360 36.453 1.00 42.91 86 LYS A CA 1
ATOM 633 C C . LYS A 1 86 ? 0.675 3.812 36.164 1.00 42.91 86 LYS A C 1
ATOM 635 O O . LYS A 1 86 ? 1.168 3.031 36.971 1.00 42.91 86 LYS A O 1
ATOM 640 N N . GLU A 1 87 ? 1.287 4.262 35.082 1.00 43.44 87 GLU A N 1
ATOM 641 C CA . GLU A 1 87 ? 2.699 4.134 34.701 1.00 43.44 87 GLU A CA 1
ATOM 642 C C . GLU A 1 87 ? 3.085 5.552 34.252 1.00 43.44 87 GLU A C 1
ATOM 644 O O . GLU A 1 87 ? 2.758 5.941 33.139 1.00 43.44 87 GLU A O 1
ATOM 649 N N . GLN A 1 88 ? 3.474 6.482 35.129 1.00 41.12 88 GLN A N 1
ATOM 650 C CA . GLN A 1 88 ? 4.874 6.630 35.563 1.00 41.12 88 GLN A CA 1
ATOM 651 C C . GLN A 1 88 ? 5.895 5.929 34.668 1.00 41.12 88 GLN A C 1
ATOM 653 O O . GLN A 1 88 ? 5.882 4.680 34.640 1.00 41.12 88 GLN A O 1
#

Secondary structure (DSSP, 8-state):
-HHHHHHHHHHHHHHHHHHHHHHHHHHHTT-------HHHHTSHHHHHHHHHHHHHHHHHHHHHHHHHHHHHHHHHTTSSHHHHTT--

pLDDT: mean 72.19, std 14.5, range [41.12, 89.12]

Foldseek 3Di:
DVLLVQLQVVLVVVLVVVVVVVVVVCVVVVNPDDPDDPVRCPDPVVVVVVVVSSVVSSVRSNVRSCVVVVVCCVVPVPPPVVVVVVPD

Radius of gyration: 19.36 Å; chains: 1; bounding box: 37×21×59 Å